Protein AF-A0A6J1Z622-F1 (afdb_monomer_lite)

Organism: Acinonyx jubatus (NCBI:txid32536)

Structure (mmCIF, N/CA/C/O backbone):
data_AF-A0A6J1Z622-F1
#
_entry.id   AF-A0A6J1Z622-F1
#
loop_
_atom_site.group_PDB
_atom_site.id
_atom_site.type_symbol
_atom_site.label_atom_id
_atom_site.label_alt_id
_atom_site.label_comp_id
_atom_site.label_asym_id
_atom_site.label_entity_id
_atom_site.label_seq_id
_atom_site.pdbx_PDB_ins_code
_atom_site.Cartn_x
_atom_site.Cartn_y
_atom_site.Cartn_z
_atom_site.occupancy
_atom_site.B_iso_or_equiv
_atom_site.auth_seq_id
_atom_site.auth_comp_id
_atom_site.auth_asym_id
_atom_site.auth_atom_id
_atom_site.pdbx_PDB_model_num
ATOM 1 N N . MET A 1 1 ? 35.830 -27.172 57.920 1.00 37.97 1 MET A N 1
ATOM 2 C CA . MET A 1 1 ? 35.957 -28.448 57.192 1.00 37.97 1 MET A CA 1
ATOM 3 C C . MET A 1 1 ? 34.915 -29.365 57.803 1.00 37.97 1 MET A C 1
ATOM 5 O O . MET A 1 1 ? 34.984 -29.583 59.003 1.00 37.97 1 MET A O 1
ATOM 9 N N . GLU A 1 2 ? 33.757 -29.531 57.158 1.00 41.25 2 GLU A N 1
ATOM 10 C CA . GLU A 1 2 ? 33.516 -30.571 56.126 1.00 41.25 2 GLU A CA 1
ATOM 11 C C . GLU A 1 2 ? 33.797 -31.979 56.674 1.00 41.25 2 GLU A C 1
ATOM 13 O O . GLU A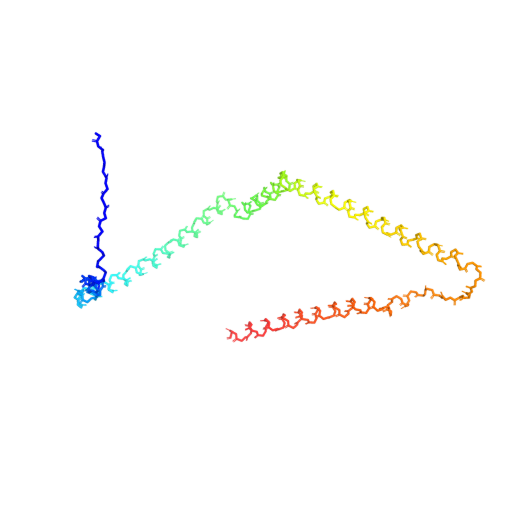 1 2 ? 34.819 -32.181 57.312 1.00 41.25 2 GLU A O 1
ATOM 18 N N . ALA A 1 3 ? 33.007 -33.021 56.439 1.00 45.28 3 ALA A N 1
ATOM 19 C CA . ALA A 1 3 ? 31.735 -33.222 55.750 1.00 45.28 3 ALA A CA 1
ATOM 20 C C . ALA A 1 3 ? 31.329 -34.698 56.014 1.00 45.28 3 ALA A C 1
ATOM 22 O O . ALA A 1 3 ? 32.217 -35.511 56.242 1.00 45.28 3 ALA A O 1
ATOM 23 N N . GLN A 1 4 ? 30.017 -34.993 55.954 1.00 48.03 4 GLN A N 1
ATOM 24 C CA . GLN A 1 4 ? 29.368 -36.124 55.233 1.00 48.03 4 GLN A CA 1
ATOM 25 C C . GLN A 1 4 ? 29.805 -37.583 55.564 1.00 48.03 4 GLN A C 1
ATOM 27 O O . GLN A 1 4 ? 30.980 -37.881 55.681 1.00 48.03 4 GLN A O 1
ATOM 32 N N . ALA A 1 5 ? 28.945 -38.595 55.752 1.00 45.53 5 ALA A N 1
ATOM 33 C CA . ALA A 1 5 ? 27.789 -39.099 54.986 1.00 45.53 5 ALA A CA 1
ATOM 34 C C . ALA A 1 5 ? 26.963 -40.048 55.907 1.00 45.53 5 ALA A C 1
ATOM 36 O O . ALA A 1 5 ? 27.559 -40.732 56.732 1.00 45.53 5 ALA A O 1
ATOM 37 N N . GLN A 1 6 ? 25.626 -39.998 55.999 1.00 47.41 6 GLN A N 1
ATOM 38 C CA . GLN A 1 6 ? 24.553 -40.478 55.094 1.00 47.41 6 GLN A CA 1
ATOM 39 C C . GLN A 1 6 ? 24.367 -42.009 54.958 1.00 47.41 6 GLN A C 1
ATOM 41 O O . GLN A 1 6 ? 25.311 -42.742 54.690 1.00 47.41 6 GLN A O 1
ATOM 46 N N . GLY A 1 7 ? 23.086 -42.417 55.032 1.00 40.75 7 GLY A N 1
ATOM 47 C CA . GLY A 1 7 ? 22.509 -43.744 54.745 1.00 40.75 7 GLY A CA 1
ATOM 48 C C . GLY A 1 7 ? 21.887 -44.365 56.005 1.00 40.75 7 GLY A C 1
ATOM 49 O O . GLY A 1 7 ? 22.561 -44.436 57.019 1.00 40.75 7 GLY A O 1
ATOM 50 N N . LEU A 1 8 ? 20.644 -44.843 56.077 1.00 39.94 8 LEU A N 1
ATOM 51 C CA . LEU A 1 8 ? 19.732 -45.381 55.070 1.00 39.94 8 LEU A CA 1
ATOM 52 C C . LEU A 1 8 ? 18.415 -45.713 55.808 1.00 39.94 8 LEU A C 1
ATOM 54 O O . LEU A 1 8 ? 18.491 -46.350 56.854 1.00 39.94 8 LEU A O 1
ATOM 58 N N . LEU A 1 9 ? 17.252 -45.296 55.298 1.00 41.12 9 LEU A N 1
ATOM 59 C CA . LEU A 1 9 ? 16.017 -46.097 55.212 1.00 41.12 9 LEU A CA 1
ATOM 60 C C . LEU A 1 9 ? 14.899 -45.250 54.585 1.00 41.12 9 LEU A C 1
ATOM 62 O O . LEU A 1 9 ? 14.523 -44.189 55.080 1.00 41.12 9 LEU A O 1
ATOM 66 N N . GLU A 1 10 ? 14.425 -45.754 53.454 1.00 45.97 10 GLU A N 1
ATOM 67 C CA . GLU A 1 10 ? 13.320 -45.270 52.639 1.00 45.97 10 GLU A CA 1
ATOM 68 C C . GLU A 1 10 ? 11.974 -45.438 53.354 1.00 45.97 10 GLU A C 1
ATOM 70 O O . GLU A 1 10 ? 11.712 -46.486 53.939 1.00 45.97 10 GLU A O 1
ATOM 75 N N . THR A 1 11 ? 11.084 -44.454 53.199 1.00 40.34 11 THR A N 1
ATOM 76 C CA . THR A 1 11 ? 9.640 -44.693 53.051 1.00 40.34 11 THR A CA 1
ATOM 77 C C . THR A 1 11 ? 9.084 -43.660 52.062 1.00 40.34 11 THR A C 1
ATOM 79 O O . THR A 1 11 ? 9.098 -42.460 52.320 1.00 40.34 11 THR A O 1
ATOM 82 N N . GLU A 1 12 ? 8.650 -44.129 50.897 1.00 39.31 12 GLU A N 1
ATOM 83 C CA . GLU A 1 12 ? 7.744 -43.435 49.967 1.00 39.31 12 GLU A CA 1
ATOM 84 C C . GLU A 1 12 ? 6.315 -43.984 50.208 1.00 39.31 12 GLU A C 1
ATOM 86 O O . GLU A 1 12 ? 6.182 -45.062 50.792 1.00 39.31 12 GLU A O 1
ATOM 91 N N . PRO A 1 13 ? 5.237 -43.415 49.643 1.00 46.72 13 PRO A N 1
ATOM 92 C CA . PRO A 1 13 ? 4.856 -42.008 49.537 1.00 46.72 13 PRO A CA 1
ATOM 93 C C . PRO A 1 13 ? 3.414 -41.798 50.060 1.00 46.72 13 PRO A C 1
ATOM 95 O O . PRO A 1 13 ? 2.536 -42.623 49.832 1.00 46.72 13 PRO A O 1
ATOM 98 N N . LEU A 1 14 ? 3.102 -40.654 50.671 1.00 38.88 14 LEU A N 1
ATOM 99 C CA . LEU A 1 14 ? 1.724 -40.139 50.686 1.00 38.88 14 LEU A CA 1
ATOM 100 C C . LEU A 1 14 ? 1.754 -38.642 50.406 1.00 38.88 14 LEU A C 1
ATOM 102 O O . LEU A 1 14 ? 1.748 -37.805 51.299 1.00 38.88 14 LEU A O 1
ATOM 106 N N . GLN A 1 15 ? 1.875 -38.358 49.111 1.00 44.00 15 GLN A N 1
ATOM 107 C CA . GLN A 1 15 ? 1.092 -37.369 48.380 1.00 44.00 15 GLN A CA 1
ATOM 108 C C . GLN A 1 15 ? 0.374 -36.342 49.268 1.00 44.00 15 GLN A C 1
ATOM 110 O O . GLN A 1 15 ? -0.799 -36.497 49.610 1.00 44.00 15 GLN A O 1
ATOM 115 N N . GLY A 1 16 ? 1.099 -35.269 49.588 1.00 40.44 16 GLY A N 1
ATOM 116 C CA . GLY A 1 16 ? 0.502 -34.004 49.983 1.00 40.44 16 GLY A CA 1
ATOM 117 C C . GLY A 1 16 ? -0.448 -33.557 48.877 1.00 40.44 16 GLY A C 1
ATOM 118 O O . GLY A 1 16 ? -0.035 -33.254 47.759 1.00 40.44 16 GLY A O 1
ATOM 119 N N . ARG A 1 17 ? -1.744 -33.597 49.172 1.00 39.81 17 ARG A N 1
ATOM 120 C CA . ARG A 1 17 ? -2.781 -32.895 48.419 1.00 39.81 17 ARG A CA 1
ATOM 121 C C . ARG A 1 17 ? -3.191 -31.704 49.277 1.00 39.81 17 ARG A C 1
ATOM 123 O O . ARG A 1 17 ? -4.314 -31.644 49.766 1.00 39.81 17 ARG A O 1
ATOM 130 N N . ASP A 1 18 ? -2.236 -30.806 49.481 1.00 39.03 18 ASP A N 1
ATOM 131 C CA . ASP A 1 18 ? -2.517 -29.444 49.904 1.00 39.03 18 ASP A CA 1
ATOM 132 C C . ASP A 1 18 ? -3.398 -28.811 48.813 1.00 39.03 18 ASP A C 1
ATOM 134 O O . ASP A 1 18 ? -3.027 -28.747 47.642 1.00 39.03 18 ASP A O 1
ATOM 138 N N . GLU A 1 19 ? -4.661 -28.589 49.166 1.00 53.59 19 GLU A N 1
ATOM 139 C CA . GLU A 1 19 ? -5.447 -27.352 49.021 1.00 53.59 19 GLU A CA 1
ATOM 140 C C . GLU A 1 19 ? -5.304 -26.422 47.789 1.00 53.59 19 GLU A C 1
ATOM 142 O O . GLU A 1 19 ? -5.855 -25.330 47.811 1.00 53.59 19 GLU A O 1
ATOM 147 N N . ASP A 1 20 ? -4.716 -26.822 46.662 1.00 45.06 20 ASP A N 1
ATOM 148 C CA . ASP A 1 20 ? -4.453 -25.905 45.530 1.00 45.06 20 ASP A CA 1
ATOM 149 C C . ASP A 1 20 ? -5.371 -26.098 44.306 1.00 45.06 20 ASP A C 1
ATOM 151 O O . ASP A 1 20 ? -4.953 -25.962 43.156 1.00 45.06 20 ASP A O 1
ATOM 155 N N . THR A 1 21 ? -6.657 -26.416 44.501 1.00 48.47 21 THR A N 1
ATOM 156 C CA . THR A 1 21 ? -7.594 -26.560 43.353 1.00 48.47 21 THR A CA 1
ATOM 157 C C . THR A 1 21 ? -8.869 -25.722 43.403 1.00 48.47 21 THR A C 1
ATOM 159 O O . THR A 1 21 ? -9.681 -25.837 42.489 1.00 48.47 21 THR A O 1
ATOM 162 N N . VAL A 1 22 ? -9.050 -24.837 44.391 1.00 47.03 22 VAL A N 1
ATOM 163 C CA . VAL A 1 22 ? -10.310 -24.067 44.523 1.00 47.03 22 VAL A CA 1
ATOM 164 C C . VAL A 1 22 ? -10.140 -22.555 44.296 1.00 47.03 22 VAL A C 1
ATOM 166 O O . VAL A 1 22 ? -11.092 -21.883 43.917 1.00 47.03 22 VAL A O 1
ATOM 169 N N . ALA A 1 23 ? -8.925 -22.005 44.390 1.00 48.84 23 ALA A N 1
ATOM 170 C CA . ALA A 1 23 ? -8.729 -20.550 44.332 1.00 48.84 23 ALA A CA 1
ATOM 171 C C . ALA A 1 23 ? -8.807 -19.920 42.923 1.00 48.84 23 ALA A C 1
ATOM 173 O O . ALA A 1 23 ? -8.953 -18.705 42.814 1.00 48.84 23 ALA A O 1
ATOM 174 N N . SER A 1 24 ? -8.726 -20.695 41.830 1.00 46.31 24 SER A N 1
ATOM 175 C CA . SER A 1 24 ? -8.806 -20.120 40.471 1.00 46.31 24 SER A CA 1
ATOM 176 C C . SER A 1 24 ? -10.221 -20.101 39.885 1.00 46.31 24 SER A C 1
ATOM 178 O O . SER A 1 24 ? -10.436 -19.459 38.859 1.00 46.31 24 SER A O 1
ATOM 180 N N . ALA A 1 25 ? -11.177 -20.806 40.497 1.00 47.06 25 ALA A N 1
ATOM 181 C CA . ALA A 1 25 ? -12.573 -20.814 40.056 1.00 47.06 25 ALA A CA 1
ATOM 182 C C . ALA A 1 25 ? -13.406 -19.702 40.725 1.00 47.06 25 ALA A C 1
ATOM 184 O O . ALA A 1 25 ? -14.414 -19.274 40.165 1.00 47.06 25 ALA A O 1
ATOM 185 N N . ASP A 1 26 ? -12.961 -19.186 41.876 1.00 46.56 26 ASP A N 1
ATOM 186 C CA . ASP A 1 26 ? -13.752 -18.268 42.709 1.00 46.56 26 ASP A CA 1
ATOM 187 C C . ASP A 1 26 ? -13.710 -16.795 42.266 1.00 46.56 26 ASP A C 1
ATOM 189 O O . ASP A 1 26 ? -14.644 -16.039 42.523 1.00 46.56 26 ASP A O 1
ATOM 193 N N . PHE A 1 27 ? -12.699 -16.373 41.498 1.00 47.69 27 PHE A N 1
ATOM 194 C CA . PHE A 1 27 ? -12.656 -14.998 40.973 1.00 47.69 27 PHE A CA 1
ATOM 195 C C . PHE A 1 27 ? -13.735 -14.715 39.918 1.00 47.69 27 PHE A C 1
ATOM 197 O O . PHE A 1 27 ? -14.130 -13.568 39.728 1.00 47.69 27 PHE A O 1
ATOM 204 N N . SER A 1 28 ? -14.248 -15.746 39.240 1.00 51.72 28 SER A N 1
ATOM 205 C CA . SER A 1 28 ? -15.339 -15.592 38.265 1.00 51.72 28 SER A CA 1
ATOM 206 C C . SER A 1 28 ? -16.720 -15.510 38.937 1.00 51.72 28 SER A C 1
ATOM 208 O O . SER A 1 28 ? -17.664 -14.943 38.373 1.00 51.72 28 SER A O 1
ATOM 210 N N . SER A 1 29 ? -16.830 -16.040 40.161 1.00 47.25 29 SER A N 1
ATOM 211 C CA . SER A 1 29 ? -18.087 -16.161 40.904 1.00 47.25 29 SER A CA 1
ATOM 212 C C . SER A 1 29 ? -18.352 -15.012 41.889 1.00 47.25 29 SER A C 1
ATOM 214 O O . SER A 1 29 ? -19.464 -14.940 42.406 1.00 47.25 29 SER A O 1
ATOM 216 N N . MET A 1 30 ? -17.385 -14.115 42.137 1.00 49.97 30 MET A N 1
ATOM 217 C CA . MET A 1 30 ? -17.510 -13.027 43.128 1.00 49.97 30 MET A CA 1
ATOM 218 C C . MET A 1 30 ? -17.802 -11.624 42.573 1.00 49.97 30 MET A C 1
ATOM 220 O O . MET A 1 30 ? -18.008 -10.722 43.376 1.00 49.97 30 MET A O 1
ATOM 224 N N . LEU A 1 31 ? -17.855 -11.411 41.251 1.00 54.12 31 LEU A N 1
ATOM 225 C CA . LEU A 1 31 ? -18.364 -10.134 40.728 1.00 54.12 31 LEU A CA 1
ATOM 226 C C . LEU A 1 31 ? -19.876 -10.078 40.952 1.00 54.12 31 LEU A C 1
ATOM 228 O O . LEU A 1 31 ? -20.598 -10.956 40.452 1.00 54.12 31 LEU A O 1
ATOM 232 N N . SER A 1 32 ? -20.331 -9.064 41.690 1.00 70.56 32 SER A N 1
ATOM 233 C CA . SER A 1 32 ? -21.756 -8.802 41.898 1.00 70.56 32 SER A CA 1
ATOM 234 C C . SER A 1 32 ? -22.447 -8.672 40.539 1.00 70.56 32 SER A C 1
ATOM 236 O O . SER A 1 32 ? -21.854 -8.209 39.563 1.00 70.56 32 SER A O 1
ATOM 238 N N . GLU A 1 33 ? -23.701 -9.108 40.447 1.00 72.44 33 GLU A N 1
ATOM 239 C CA . GLU A 1 33 ? -24.484 -9.007 39.208 1.00 72.44 33 GLU A CA 1
ATOM 240 C C . GLU A 1 33 ? -24.544 -7.556 38.697 1.00 72.44 33 GLU A C 1
ATOM 242 O O . GLU A 1 33 ? -24.469 -7.322 37.493 1.00 72.44 33 GLU A O 1
ATOM 247 N N . GLU A 1 34 ? -24.525 -6.601 39.628 1.00 76.19 34 GLU A N 1
ATOM 248 C CA . GLU A 1 34 ? -24.461 -5.159 39.386 1.00 76.19 34 GLU A CA 1
ATOM 249 C C . GLU A 1 34 ? -23.120 -4.719 38.768 1.00 76.19 34 GLU A C 1
ATOM 251 O O . GLU A 1 34 ? -23.106 -4.072 37.725 1.00 76.19 34 GLU A O 1
ATOM 256 N N . GLU A 1 35 ? -21.980 -5.171 39.304 1.00 82.44 35 GLU A N 1
ATOM 257 C CA . GLU A 1 35 ? -20.649 -4.875 38.738 1.00 82.44 35 GLU A CA 1
ATOM 258 C C . GLU A 1 35 ? -20.490 -5.469 37.330 1.00 82.44 35 GLU A C 1
ATOM 260 O O . GLU A 1 35 ? -19.863 -4.879 36.449 1.00 82.44 35 GLU A O 1
ATOM 265 N N . LYS A 1 36 ? -21.083 -6.645 37.078 1.00 78.88 36 LYS A N 1
ATOM 266 C CA . LYS A 1 36 ? -21.101 -7.249 35.736 1.00 78.88 36 LYS A CA 1
ATOM 267 C C . LYS A 1 36 ? -21.935 -6.434 34.752 1.00 78.88 36 LYS A C 1
ATOM 269 O O . LYS A 1 36 ? -21.631 -6.455 33.558 1.00 78.88 36 LYS A O 1
ATOM 274 N N . GLU A 1 37 ? -23.001 -5.788 35.209 1.00 84.06 37 GLU A N 1
ATOM 275 C CA . GLU A 1 37 ? -23.844 -4.938 34.371 1.00 84.06 37 GLU A CA 1
ATOM 276 C C . GLU A 1 37 ? -23.167 -3.592 34.079 1.00 84.06 37 GLU A C 1
ATOM 278 O O . GLU A 1 37 ? -23.129 -3.176 32.919 1.00 84.06 37 GLU A O 1
ATOM 283 N N . GLU A 1 38 ? -22.513 -2.987 35.073 1.00 88.25 38 GLU A N 1
ATOM 284 C CA . GLU A 1 38 ? -21.693 -1.780 34.894 1.00 88.25 38 G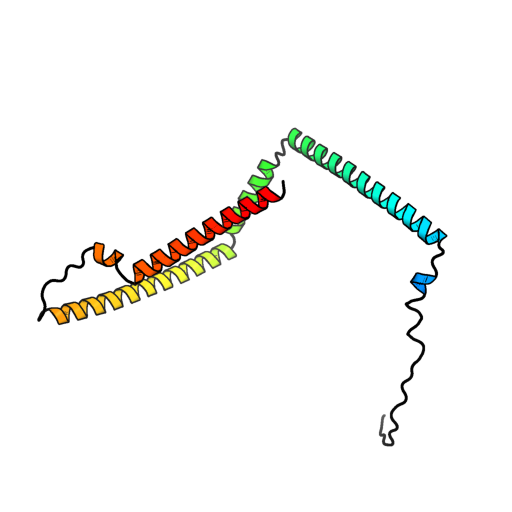LU A CA 1
ATOM 285 C C . GLU A 1 38 ? -20.541 -2.005 33.906 1.00 88.25 38 GLU A C 1
ATOM 287 O O . GLU A 1 38 ? -20.375 -1.230 32.962 1.00 88.25 38 GLU A O 1
ATOM 292 N N . LEU A 1 39 ? -19.806 -3.114 34.037 1.00 89.19 39 LEU A N 1
ATOM 293 C CA . LEU A 1 39 ? -18.723 -3.459 33.109 1.00 89.19 39 LEU A CA 1
ATOM 294 C C . LEU A 1 39 ? -19.220 -3.662 31.672 1.00 89.19 39 LEU A C 1
ATOM 296 O O . LEU A 1 39 ? -18.505 -3.346 30.722 1.00 89.19 39 LEU A O 1
ATOM 300 N N . LYS A 1 40 ? -20.441 -4.178 31.480 1.00 89.75 40 LYS A N 1
ATOM 301 C CA . LYS A 1 40 ? -21.044 -4.284 30.141 1.00 89.75 40 LYS A CA 1
ATOM 302 C C . LYS A 1 40 ? -21.402 -2.913 29.578 1.00 89.75 40 LYS A C 1
ATOM 304 O O . LYS A 1 40 ? -21.215 -2.697 28.384 1.00 89.75 40 LYS A O 1
ATOM 309 N N . ALA A 1 41 ? -21.907 -2.003 30.408 1.00 91.19 41 ALA A N 1
ATOM 310 C CA . ALA A 1 41 ? -22.219 -0.644 29.980 1.00 91.19 41 ALA A CA 1
ATOM 311 C C . ALA A 1 41 ? -20.946 0.128 29.594 1.00 91.19 41 ALA A C 1
ATOM 313 O O . ALA A 1 41 ? -20.906 0.745 28.528 1.00 91.19 41 ALA A O 1
ATOM 314 N N . GLU A 1 42 ? -19.888 0.032 30.404 1.00 93.94 42 GLU A N 1
ATOM 315 C CA . GLU A 1 42 ? -18.588 0.643 30.105 1.00 93.94 42 GLU A CA 1
ATOM 316 C C . GLU A 1 42 ? -17.957 0.036 28.844 1.00 93.94 42 GLU A C 1
ATOM 318 O O . GLU A 1 42 ? -17.421 0.767 28.012 1.00 93.94 42 GLU A O 1
ATOM 323 N N . LEU A 1 43 ? -18.086 -1.281 28.646 1.00 88.56 43 LEU A N 1
ATOM 324 C CA . LEU A 1 43 ? -17.631 -1.948 27.426 1.00 88.56 43 LEU A CA 1
ATOM 325 C C . LEU A 1 43 ? -18.305 -1.357 26.181 1.00 88.56 43 LEU A C 1
ATOM 327 O O . LEU A 1 43 ? -17.609 -0.985 25.239 1.00 88.56 43 LEU A O 1
ATOM 331 N N . VAL A 1 44 ? -19.635 -1.225 26.191 1.00 93.94 44 VAL A N 1
ATOM 332 C CA . VAL A 1 44 ? -20.389 -0.633 25.072 1.00 93.94 44 VAL A CA 1
ATOM 333 C C . VAL A 1 44 ? -19.957 0.815 24.833 1.00 93.94 44 VAL A C 1
ATOM 335 O O . VAL A 1 44 ? -19.714 1.215 23.695 1.00 93.94 44 VAL A O 1
ATOM 338 N N . GLN A 1 45 ? -19.789 1.597 25.900 1.00 97.19 45 GLN A N 1
ATOM 339 C CA . GLN A 1 45 ? -19.335 2.981 25.793 1.00 97.19 45 GLN A CA 1
ATOM 340 C C . GLN A 1 45 ? -17.926 3.086 25.184 1.00 97.19 45 GLN A C 1
ATOM 342 O O . GLN A 1 45 ? -17.688 3.934 24.321 1.00 97.19 45 GLN A O 1
ATOM 347 N N . LEU A 1 46 ? -16.996 2.219 25.594 1.00 97.38 46 LEU A N 1
ATOM 348 C CA . LEU A 1 46 ? -15.647 2.161 25.029 1.00 97.38 46 LEU A CA 1
ATOM 349 C C . LEU A 1 46 ? -15.662 1.723 23.560 1.00 97.38 46 LEU A C 1
ATOM 351 O O . LEU A 1 46 ? -14.902 2.262 22.753 1.00 97.38 46 LEU A O 1
ATOM 355 N N . GLU A 1 47 ? -16.522 0.778 23.182 1.00 94.25 47 GLU A N 1
ATOM 356 C CA . GLU A 1 47 ? -16.695 0.362 21.785 1.00 94.25 47 GLU A CA 1
ATOM 357 C C . GLU A 1 47 ? -17.186 1.519 20.897 1.00 94.25 47 GLU A C 1
ATOM 359 O O . GLU A 1 47 ? -16.662 1.724 19.790 1.00 94.25 47 GLU A O 1
ATOM 364 N N . ASP A 1 48 ? -18.124 2.324 21.396 1.00 97.12 48 ASP A N 1
ATOM 365 C CA . ASP A 1 48 ? -18.627 3.519 20.714 1.00 97.12 48 ASP A CA 1
ATOM 366 C C . ASP A 1 48 ? -17.562 4.620 20.608 1.00 97.12 48 ASP A C 1
ATOM 368 O O . ASP A 1 48 ? -17.398 5.241 19.547 1.00 97.12 48 ASP A O 1
ATOM 372 N N . GLU A 1 49 ? -16.782 4.845 21.668 1.00 97.94 49 GLU A N 1
ATOM 373 C CA . GLU A 1 49 ? -15.669 5.795 21.644 1.00 97.94 49 GLU A CA 1
ATOM 374 C C . GLU A 1 49 ? -14.597 5.356 20.639 1.00 97.94 49 GLU A C 1
ATOM 376 O O . GLU A 1 49 ? -14.187 6.153 19.791 1.00 97.94 49 GLU A O 1
ATOM 381 N N . ILE A 1 50 ? -14.196 4.080 20.644 1.00 95.81 50 ILE A N 1
ATOM 382 C CA . ILE A 1 50 ? -13.245 3.521 19.669 1.00 95.81 50 ILE A CA 1
ATOM 383 C C . ILE A 1 50 ? -13.766 3.713 18.244 1.00 95.81 50 ILE A C 1
ATOM 385 O O . ILE A 1 50 ? -13.011 4.099 17.342 1.00 95.81 50 ILE A O 1
ATOM 389 N N . THR A 1 51 ? -15.052 3.459 18.023 1.00 95.81 51 THR A N 1
ATOM 390 C CA . THR A 1 51 ? -15.684 3.636 16.713 1.00 95.81 51 THR A CA 1
ATOM 391 C C . THR A 1 51 ? -15.642 5.098 16.280 1.00 95.81 51 THR A C 1
ATOM 393 O O . THR A 1 51 ? -15.224 5.406 15.158 1.00 95.81 51 THR A O 1
ATOM 396 N N . THR A 1 52 ? -15.976 6.014 17.183 1.00 98.19 52 THR A N 1
ATOM 397 C CA . THR A 1 52 ? -15.924 7.458 16.937 1.00 98.19 52 THR A CA 1
ATOM 398 C C . THR A 1 52 ? -14.494 7.924 16.650 1.00 98.19 52 THR A C 1
ATOM 400 O O . THR A 1 52 ? -14.250 8.633 15.669 1.00 98.19 52 THR A O 1
ATOM 403 N N . LEU A 1 53 ? -13.511 7.476 17.432 1.00 98.31 53 LEU A N 1
ATOM 404 C CA . LEU A 1 53 ? -12.098 7.800 17.230 1.00 98.31 53 LEU A CA 1
ATOM 405 C C . LEU A 1 53 ? -11.593 7.307 15.870 1.00 98.31 53 LEU A C 1
ATOM 407 O O . LEU A 1 53 ? -10.882 8.043 15.183 1.00 98.31 53 LEU A O 1
ATOM 411 N N . ARG A 1 54 ? -12.004 6.113 15.427 1.00 97.44 54 ARG A N 1
ATOM 412 C CA . ARG A 1 54 ? -11.695 5.605 14.077 1.00 97.44 54 ARG A CA 1
ATOM 413 C C . ARG A 1 54 ? -12.282 6.493 12.981 1.00 97.44 54 ARG A C 1
ATOM 415 O O . ARG A 1 54 ? -11.599 6.777 11.996 1.00 97.44 54 ARG A O 1
ATOM 422 N N . GLN A 1 55 ? -13.515 6.971 13.148 1.00 97.31 55 GLN A N 1
ATOM 423 C CA . GLN A 1 55 ? -14.140 7.891 12.192 1.00 97.31 55 GLN A CA 1
ATOM 424 C C . GLN A 1 55 ? -13.396 9.232 12.126 1.00 97.31 55 GLN A C 1
ATOM 426 O O . GLN A 1 55 ? -13.098 9.722 11.031 1.00 97.31 55 GLN A O 1
ATOM 431 N N . VAL A 1 56 ? -13.041 9.800 13.283 1.00 98.62 56 VAL A N 1
ATOM 432 C CA . VAL A 1 56 ? -12.260 11.044 13.376 1.00 98.62 56 VAL A CA 1
ATOM 433 C C . VAL A 1 56 ? -10.875 10.869 12.754 1.00 98.62 56 VAL A C 1
ATOM 435 O O . VAL A 1 56 ? -10.421 11.745 12.013 1.00 98.62 56 VAL A O 1
ATOM 438 N N . LEU A 1 57 ? -10.212 9.739 13.007 1.00 98.00 57 LEU A N 1
ATOM 439 C CA . LEU A 1 57 ? -8.915 9.422 12.416 1.00 98.00 57 LEU A CA 1
ATOM 440 C C . LEU A 1 57 ? -9.014 9.348 10.890 1.00 98.00 57 LEU A C 1
ATOM 442 O O . LEU A 1 57 ? -8.277 10.055 10.206 1.00 98.00 57 LEU A O 1
ATOM 446 N N . SER A 1 58 ? -9.990 8.605 10.361 1.00 93.81 58 SER A N 1
ATOM 447 C CA . SER A 1 58 ? -10.244 8.529 8.916 1.00 93.81 58 SER A CA 1
ATOM 448 C C . SER A 1 58 ? -10.497 9.912 8.300 1.00 93.81 58 SER A C 1
ATOM 450 O O . SER A 1 58 ? -10.035 10.211 7.195 1.00 93.81 58 SER A O 1
ATOM 452 N N . ALA A 1 59 ? -11.209 10.793 9.010 1.00 96.62 59 ALA A N 1
ATOM 453 C CA . ALA A 1 59 ? -11.422 12.167 8.563 1.00 96.62 59 ALA A CA 1
ATOM 454 C C . ALA A 1 59 ? -10.118 12.979 8.523 1.00 96.62 59 ALA A C 1
ATOM 456 O O . ALA A 1 59 ? -9.871 13.697 7.549 1.00 96.62 59 ALA A O 1
ATOM 457 N N . LYS A 1 60 ? -9.255 12.833 9.533 1.00 97.12 60 LYS A N 1
ATOM 458 C CA . LYS A 1 60 ? -7.932 13.477 9.561 1.00 97.12 60 LYS A CA 1
ATOM 459 C C . LYS A 1 60 ? -7.002 12.942 8.472 1.00 97.12 60 LYS A C 1
ATOM 461 O O . LYS A 1 60 ? -6.293 13.737 7.861 1.00 97.12 60 LYS A O 1
ATOM 466 N N . GLU A 1 61 ? -7.022 11.642 8.193 1.00 90.56 61 GLU A N 1
ATOM 467 C CA . GLU A 1 61 ? -6.239 11.026 7.113 1.00 90.56 61 GLU A CA 1
ATOM 468 C C . GLU A 1 61 ? -6.641 11.575 5.741 1.00 90.56 61 GLU A C 1
ATOM 470 O O . GLU A 1 61 ? -5.773 11.969 4.960 1.00 90.56 61 GLU A O 1
ATOM 475 N N . ARG A 1 62 ? -7.948 11.696 5.471 1.00 92.50 62 ARG A N 1
ATOM 476 C CA . ARG A 1 62 ? -8.457 12.345 4.250 1.00 92.50 62 ARG A CA 1
ATOM 477 C C . ARG A 1 62 ? -7.975 13.791 4.130 1.00 92.50 62 ARG A C 1
ATOM 479 O O . ARG A 1 62 ? -7.419 14.162 3.099 1.00 92.50 62 ARG A O 1
ATOM 486 N N . HIS A 1 63 ? -8.088 14.574 5.201 1.00 95.19 63 HIS A N 1
ATOM 487 C CA . HIS A 1 63 ? -7.623 15.963 5.212 1.00 95.19 63 HIS A CA 1
ATOM 488 C C . HIS A 1 63 ? -6.101 16.083 5.013 1.00 95.19 63 HIS A C 1
ATOM 490 O O . HIS A 1 63 ? -5.622 16.981 4.321 1.00 95.19 63 HIS A O 1
ATOM 496 N N . LEU A 1 64 ? -5.321 15.154 5.572 1.00 92.00 64 LEU A N 1
ATOM 497 C CA . LEU A 1 64 ? -3.878 15.081 5.347 1.00 92.00 64 LEU A CA 1
ATOM 498 C C . LEU A 1 64 ? -3.566 14.829 3.869 1.00 92.00 64 LEU A C 1
ATOM 500 O O . LEU A 1 64 ? -2.694 15.501 3.316 1.00 92.00 64 LEU A O 1
ATOM 504 N N . VAL A 1 65 ? -4.275 13.900 3.219 1.00 87.69 65 VAL A N 1
ATOM 505 C CA . VAL A 1 65 ? -4.113 13.638 1.780 1.00 87.69 65 VAL A CA 1
ATOM 506 C C . VAL A 1 65 ? -4.457 14.881 0.958 1.00 87.69 65 VAL A C 1
ATOM 508 O O . VAL A 1 65 ? -3.688 15.242 0.068 1.00 87.69 65 VAL A O 1
ATOM 511 N N . GLU A 1 66 ? -5.545 15.579 1.281 1.00 88.62 66 GLU A N 1
ATOM 512 C CA . GLU A 1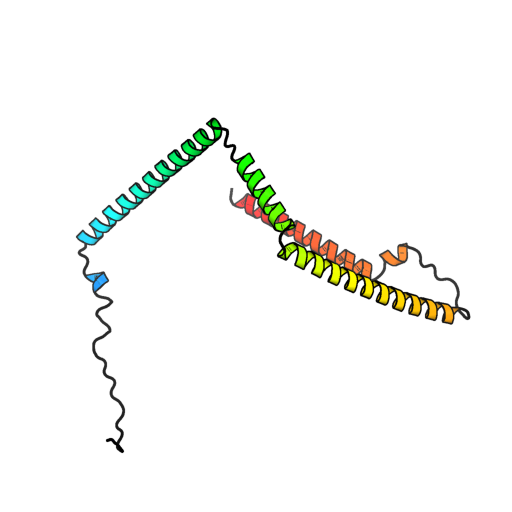 66 ? -5.927 16.830 0.612 1.00 88.62 66 GLU A CA 1
ATOM 513 C C . GLU A 1 66 ? -4.860 17.925 0.766 1.00 88.62 66 GLU A C 1
ATOM 515 O O . GLU A 1 66 ? -4.518 18.598 -0.208 1.00 88.62 66 GLU A O 1
ATOM 520 N N . ILE A 1 67 ? -4.290 18.092 1.966 1.00 91.50 67 ILE A N 1
ATOM 521 C CA . ILE A 1 67 ? -3.181 19.030 2.199 1.00 91.50 67 ILE A CA 1
ATOM 522 C C . ILE A 1 67 ? -1.954 18.621 1.382 1.00 91.50 67 ILE A C 1
ATOM 524 O O . ILE A 1 67 ? -1.376 19.466 0.699 1.00 91.50 67 ILE A O 1
ATOM 528 N N . LYS A 1 68 ? -1.563 17.340 1.406 1.00 87.25 68 LYS A N 1
ATOM 529 C CA . LYS A 1 68 ? -0.430 16.832 0.614 1.00 87.25 68 LYS A CA 1
ATOM 530 C C . LYS A 1 68 ? -0.622 17.115 -0.875 1.00 87.25 68 LYS A C 1
ATOM 532 O O . LYS A 1 68 ? 0.297 17.618 -1.516 1.00 87.25 68 LYS A O 1
ATOM 537 N N . GLN A 1 69 ? -1.821 16.878 -1.407 1.00 84.50 69 GLN A N 1
ATOM 538 C CA . GLN A 1 69 ? -2.162 17.196 -2.795 1.00 84.50 69 GLN A CA 1
ATOM 539 C C . GLN A 1 69 ? -2.059 18.699 -3.087 1.00 84.50 69 GLN A C 1
ATOM 541 O O . GLN A 1 69 ? -1.425 19.078 -4.071 1.00 84.50 69 GLN A O 1
ATOM 546 N N . LYS A 1 70 ? -2.612 19.563 -2.221 1.00 86.25 70 LYS A N 1
ATOM 547 C CA . LYS A 1 70 ? -2.514 21.032 -2.356 1.00 86.25 70 LYS A CA 1
ATOM 548 C C . LYS A 1 70 ? -1.070 21.536 -2.299 1.00 86.25 70 LYS A C 1
ATOM 550 O O . LYS A 1 70 ? -0.732 22.489 -2.992 1.00 86.25 70 LYS A O 1
ATOM 555 N N . LEU A 1 71 ? -0.218 20.886 -1.508 1.00 85.44 71 LEU A N 1
ATOM 556 C CA . LEU A 1 71 ? 1.218 21.168 -1.421 1.00 85.44 71 LEU A CA 1
ATOM 557 C C . LEU A 1 71 ? 2.033 20.528 -2.560 1.00 85.44 71 LEU A C 1
ATOM 559 O O . LEU A 1 71 ? 3.255 20.653 -2.582 1.00 85.44 71 LEU A O 1
ATOM 563 N N . GLY A 1 72 ? 1.390 19.830 -3.501 1.00 74.88 72 GLY A N 1
ATOM 564 C CA . GLY A 1 72 ? 2.066 19.174 -4.622 1.00 74.88 72 GLY A CA 1
ATOM 565 C C . GLY A 1 72 ? 2.823 17.893 -4.247 1.00 74.88 72 GLY A C 1
ATOM 566 O O . GLY A 1 72 ? 3.525 17.329 -5.089 1.00 74.88 72 GLY A O 1
ATOM 567 N N . MET A 1 73 ? 2.660 17.390 -3.018 1.00 73.50 73 MET A N 1
ATOM 568 C CA . MET A 1 73 ? 3.128 16.070 -2.587 1.00 73.50 73 MET A CA 1
ATOM 569 C C . MET A 1 73 ? 2.186 15.007 -3.157 1.00 73.50 73 MET A C 1
ATOM 571 O O . MET A 1 73 ? 1.290 14.483 -2.495 1.00 73.50 73 MET A O 1
ATOM 575 N N . ASN A 1 74 ? 2.353 14.732 -4.447 1.00 69.06 74 ASN A N 1
ATOM 576 C CA . ASN A 1 74 ? 1.569 13.721 -5.135 1.00 69.06 74 ASN A CA 1
ATOM 577 C C . ASN A 1 74 ? 2.013 12.332 -4.660 1.00 69.06 74 ASN A C 1
ATOM 579 O O . ASN A 1 74 ? 3.138 11.913 -4.928 1.00 69.06 74 ASN A O 1
ATOM 583 N N . LEU A 1 75 ? 1.110 11.600 -4.005 1.00 64.44 75 LEU A N 1
ATOM 584 C CA . LEU A 1 75 ? 1.293 10.228 -3.507 1.00 64.44 75 LEU A CA 1
ATOM 585 C C . LEU A 1 75 ? 1.907 9.288 -4.566 1.00 64.44 75 LEU A C 1
ATOM 587 O O . LEU A 1 75 ? 2.729 8.434 -4.250 1.00 64.44 75 LEU A O 1
ATOM 591 N N . MET A 1 76 ? 1.570 9.507 -5.842 1.00 69.25 76 MET A N 1
ATOM 592 C CA . MET A 1 76 ? 2.119 8.763 -6.978 1.00 69.25 76 MET A CA 1
ATOM 593 C C . MET A 1 76 ? 3.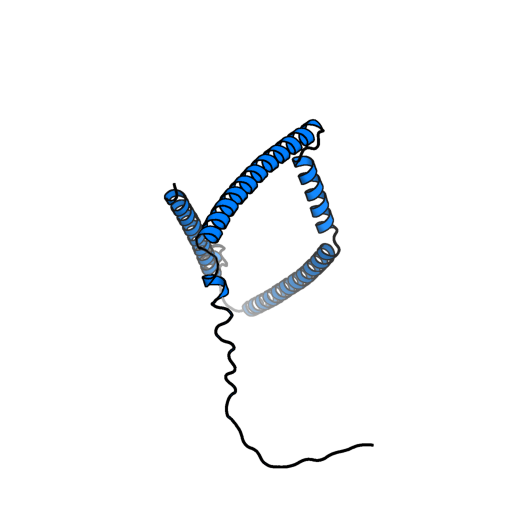596 9.087 -7.263 1.00 69.25 76 MET A C 1
ATOM 595 O O . MET A 1 76 ? 4.349 8.208 -7.677 1.00 69.25 76 MET A O 1
ATOM 599 N N . ASN A 1 77 ? 4.043 10.322 -7.013 1.00 67.12 77 ASN A N 1
ATOM 600 C CA . ASN A 1 77 ? 5.448 10.696 -7.155 1.00 67.12 77 ASN A CA 1
ATOM 601 C C . ASN A 1 77 ? 6.295 10.103 -6.026 1.00 67.12 77 ASN A C 1
ATOM 603 O O . ASN A 1 77 ? 7.360 9.577 -6.320 1.00 67.12 77 ASN A O 1
ATOM 607 N N . GLU A 1 78 ? 5.836 10.108 -4.772 1.00 71.75 78 GLU A N 1
ATOM 608 C CA . GLU A 1 78 ? 6.561 9.438 -3.678 1.00 71.75 78 GLU A CA 1
ATOM 609 C C . GLU A 1 78 ? 6.638 7.923 -3.894 1.00 71.75 78 GLU A C 1
ATOM 611 O O . GLU A 1 78 ? 7.721 7.351 -3.783 1.00 71.75 78 GLU A O 1
ATOM 616 N N . LEU A 1 79 ? 5.534 7.277 -4.289 1.00 78.44 79 LEU A N 1
ATOM 617 C CA . LEU A 1 79 ? 5.531 5.852 -4.638 1.00 78.44 79 LEU A CA 1
ATOM 618 C C . LEU A 1 79 ? 6.486 5.549 -5.794 1.00 78.44 79 LEU A C 1
ATOM 620 O O . LEU A 1 79 ? 7.315 4.652 -5.677 1.00 78.44 79 LEU A O 1
ATOM 624 N N . LYS A 1 80 ? 6.432 6.321 -6.884 1.00 77.19 80 LYS A N 1
ATOM 625 C CA . LYS A 1 80 ? 7.324 6.131 -8.036 1.00 77.19 80 LYS A CA 1
ATOM 626 C C . LYS A 1 80 ? 8.790 6.363 -7.671 1.00 77.19 80 LYS A C 1
ATOM 628 O O . LYS A 1 80 ? 9.650 5.613 -8.123 1.00 77.19 80 LYS A O 1
ATOM 633 N N . GLN A 1 81 ? 9.084 7.372 -6.855 1.00 80.50 81 GLN A N 1
ATOM 634 C CA . GLN A 1 81 ? 10.446 7.680 -6.420 1.00 80.50 81 GLN A CA 1
ATOM 635 C C . GLN A 1 81 ? 10.986 6.616 -5.461 1.00 80.50 81 GLN A C 1
ATOM 637 O O . GLN A 1 81 ? 12.108 6.153 -5.651 1.00 80.50 81 GLN A O 1
ATOM 642 N N . ASN A 1 82 ? 10.193 6.171 -4.484 1.00 82.38 82 ASN A N 1
ATOM 643 C CA . ASN A 1 82 ? 10.580 5.098 -3.568 1.00 82.38 82 ASN A CA 1
ATOM 644 C C . ASN A 1 82 ? 10.758 3.775 -4.313 1.00 82.38 82 ASN A C 1
ATOM 646 O O . ASN A 1 82 ? 11.775 3.120 -4.135 1.00 82.38 82 ASN A O 1
ATOM 650 N N . PHE A 1 83 ? 9.846 3.423 -5.221 1.00 79.50 83 PHE A N 1
ATOM 651 C CA . PHE A 1 83 ? 9.964 2.199 -6.011 1.00 79.50 83 PHE A CA 1
ATOM 652 C C . PHE A 1 83 ? 11.160 2.246 -6.968 1.00 79.50 83 PHE A C 1
ATOM 654 O O . PHE A 1 83 ? 11.896 1.272 -7.073 1.00 79.50 83 PHE A O 1
ATOM 661 N N . SER A 1 84 ? 11.412 3.386 -7.622 1.00 79.56 84 SER A N 1
ATOM 662 C CA . SER A 1 84 ? 12.591 3.566 -8.478 1.00 79.56 84 SER A CA 1
ATOM 663 C C . SER A 1 84 ? 13.892 3.452 -7.686 1.00 79.56 84 SER A C 1
ATOM 665 O O . SER A 1 84 ? 14.842 2.848 -8.179 1.00 79.56 84 SER A O 1
ATOM 667 N N . LYS A 1 85 ? 13.947 4.020 -6.476 1.00 81.38 85 LYS A N 1
ATOM 668 C CA . LYS A 1 85 ? 15.110 3.915 -5.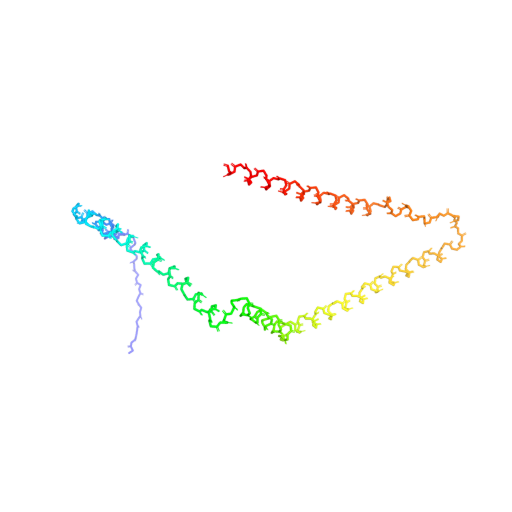588 1.00 81.38 85 LYS A CA 1
ATOM 669 C C . LYS A 1 85 ? 15.289 2.491 -5.081 1.00 81.38 85 LYS A C 1
ATOM 671 O O . LYS A 1 85 ? 16.350 1.930 -5.287 1.00 81.38 85 LYS A O 1
ATOM 676 N N . SER A 1 86 ? 14.247 1.865 -4.538 1.00 83.38 86 SER A N 1
ATOM 677 C CA . SER A 1 86 ? 14.305 0.478 -4.065 1.00 83.38 86 SER A CA 1
ATOM 678 C C . SER A 1 86 ? 14.644 -0.509 -5.185 1.00 83.38 86 SER A C 1
ATOM 680 O O . SER A 1 86 ? 15.415 -1.436 -4.966 1.00 83.38 86 SER A O 1
ATOM 682 N N . TRP A 1 87 ? 14.133 -0.307 -6.402 1.00 80.19 87 TRP A N 1
ATOM 683 C CA . TRP A 1 87 ? 14.503 -1.114 -7.567 1.00 80.19 87 TRP A CA 1
ATOM 684 C C . TRP A 1 87 ? 15.973 -0.922 -7.953 1.00 80.19 87 TRP A C 1
ATOM 686 O O . TRP A 1 87 ? 16.685 -1.894 -8.210 1.00 80.19 87 TRP A O 1
ATOM 696 N N . HIS A 1 88 ? 16.447 0.325 -7.954 1.00 80.81 88 HIS A N 1
ATOM 697 C CA . HIS A 1 88 ? 17.849 0.635 -8.206 1.00 80.81 88 HIS A CA 1
ATOM 698 C C . HIS A 1 88 ? 18.768 0.058 -7.120 1.00 80.81 88 HIS A C 1
ATOM 700 O O . HIS A 1 88 ? 19.803 -0.523 -7.439 1.00 80.81 88 HIS A O 1
ATOM 706 N N . ASP A 1 89 ? 18.371 0.140 -5.855 1.00 78.69 89 ASP A N 1
ATOM 707 C CA . ASP A 1 89 ? 19.090 -0.426 -4.714 1.00 78.69 89 ASP A CA 1
ATOM 708 C C . ASP A 1 89 ? 19.146 -1.951 -4.802 1.00 78.69 89 ASP A C 1
ATOM 710 O O . ASP A 1 89 ? 20.190 -2.543 -4.553 1.00 78.69 89 ASP A O 1
ATOM 714 N N . VAL A 1 90 ? 18.071 -2.608 -5.242 1.00 72.19 90 VAL A N 1
ATOM 715 C CA . VAL A 1 90 ? 18.078 -4.054 -5.506 1.00 72.19 90 VAL A CA 1
ATOM 716 C C . VAL A 1 90 ? 19.019 -4.394 -6.660 1.00 72.19 90 VAL A C 1
ATOM 718 O O . VAL A 1 90 ? 19.830 -5.302 -6.518 1.00 72.19 90 VAL A O 1
ATOM 721 N N . GLN A 1 91 ? 18.982 -3.655 -7.771 1.00 68.31 91 GLN A N 1
ATOM 722 C CA . GLN A 1 91 ? 19.869 -3.890 -8.917 1.00 68.31 91 GLN A CA 1
ATOM 723 C C . GLN A 1 91 ? 21.350 -3.651 -8.576 1.00 68.31 91 GLN A C 1
ATOM 725 O O . GLN A 1 91 ? 22.241 -4.333 -9.091 1.00 68.31 91 GLN A O 1
ATOM 730 N N . THR A 1 92 ? 21.634 -2.661 -7.735 1.00 65.94 92 THR A N 1
ATOM 731 C CA . THR A 1 92 ? 23.001 -2.279 -7.363 1.00 65.94 92 THR A CA 1
ATOM 732 C C . THR A 1 92 ? 23.513 -3.021 -6.133 1.00 65.94 92 THR A C 1
ATOM 734 O O . THR A 1 92 ? 24.734 -3.068 -5.931 1.00 65.94 92 THR A O 1
ATOM 737 N N . SER A 1 93 ? 22.614 -3.654 -5.372 1.00 68.50 93 SER A N 1
ATOM 738 C CA . SER A 1 93 ? 22.924 -4.437 -4.182 1.00 68.50 93 SER A CA 1
ATOM 739 C C . SER A 1 93 ? 23.936 -5.531 -4.487 1.00 68.50 93 SER A C 1
ATOM 741 O O . SER A 1 93 ? 23.854 -6.272 -5.471 1.00 68.50 93 SER A O 1
ATOM 743 N N . THR A 1 94 ? 24.893 -5.661 -3.575 1.00 60.66 94 THR A N 1
ATOM 744 C CA . THR A 1 94 ? 25.922 -6.699 -3.587 1.00 60.66 94 THR A CA 1
ATOM 745 C C . THR A 1 94 ? 25.323 -8.101 -3.542 1.00 60.66 94 THR A C 1
ATOM 747 O O . THR A 1 94 ? 25.939 -9.017 -4.074 1.00 60.66 94 THR A O 1
ATOM 750 N N . ALA A 1 95 ? 24.121 -8.278 -2.982 1.00 61.81 95 ALA A N 1
ATOM 751 C CA . ALA A 1 95 ? 23.401 -9.548 -3.023 1.00 61.81 95 ALA A CA 1
ATOM 752 C C . ALA A 1 95 ? 22.914 -9.874 -4.443 1.00 61.81 95 ALA A C 1
ATOM 754 O O . ALA A 1 95 ? 23.178 -10.969 -4.927 1.00 61.81 95 ALA A O 1
ATOM 755 N N . TYR A 1 96 ? 22.305 -8.919 -5.158 1.00 54.31 96 TYR A N 1
ATOM 756 C CA . TYR A 1 96 ? 21.901 -9.122 -6.554 1.00 54.31 96 TYR A CA 1
ATOM 757 C C . TYR A 1 96 ? 23.110 -9.296 -7.470 1.00 54.31 96 TYR A C 1
ATOM 759 O O . TYR A 1 96 ? 23.092 -10.182 -8.314 1.00 54.31 96 TYR A O 1
ATOM 767 N N . LYS A 1 97 ? 24.194 -8.536 -7.274 1.00 61.75 97 LYS A N 1
ATOM 768 C CA . LYS A 1 97 ? 25.445 -8.726 -8.029 1.00 61.75 97 LYS A CA 1
ATOM 769 C C . LYS A 1 97 ? 26.077 -10.090 -7.762 1.00 61.75 97 LYS A C 1
ATOM 771 O O . LYS A 1 97 ? 26.372 -10.792 -8.717 1.00 61.75 97 LYS A O 1
ATOM 776 N N . LYS A 1 98 ? 26.190 -10.524 -6.501 1.00 63.34 98 LYS A N 1
ATOM 777 C CA . LYS A 1 98 ? 26.701 -11.864 -6.158 1.00 63.34 98 LYS A CA 1
ATOM 778 C C . LYS A 1 98 ? 25.800 -12.979 -6.685 1.00 63.34 98 LYS A C 1
ATOM 780 O O . LYS A 1 98 ? 26.312 -13.989 -7.159 1.00 63.34 98 LYS A O 1
ATOM 785 N N . THR A 1 99 ? 24.477 -12.815 -6.651 1.00 62.22 99 THR A N 1
ATOM 786 C CA . THR A 1 99 ? 23.528 -13.782 -7.224 1.00 62.22 99 THR A CA 1
ATOM 787 C C . THR A 1 99 ? 23.550 -13.760 -8.749 1.00 62.22 99 THR A C 1
ATOM 789 O O . THR A 1 99 ? 23.478 -14.821 -9.352 1.00 62.22 99 THR A O 1
ATOM 792 N N . HIS A 1 100 ? 23.712 -12.602 -9.388 1.00 58.50 100 HIS A N 1
ATOM 793 C CA . HIS A 1 100 ? 23.859 -12.474 -10.837 1.00 58.50 100 HIS A CA 1
ATOM 794 C C . HIS A 1 100 ? 25.186 -13.070 -11.316 1.00 58.50 100 HIS A C 1
ATOM 796 O O . HIS A 1 100 ? 25.199 -13.818 -12.286 1.00 58.50 100 HIS A O 1
ATOM 802 N N . GLU A 1 101 ? 26.285 -12.831 -10.603 1.00 63.91 101 GLU A N 1
ATOM 803 C CA . GLU A 1 101 ? 27.586 -13.459 -10.849 1.00 63.91 101 GLU A CA 1
ATOM 804 C C . GLU A 1 101 ? 27.524 -14.971 -10.609 1.00 63.91 101 GLU A C 1
ATOM 806 O O . GLU A 1 101 ? 27.998 -15.737 -11.442 1.00 63.91 101 GLU A O 1
ATOM 811 N N . THR A 1 102 ? 26.870 -15.435 -9.537 1.00 64.56 102 THR A N 1
ATOM 812 C CA . THR A 1 102 ? 26.715 -16.873 -9.245 1.00 64.56 102 THR A CA 1
ATOM 813 C C . THR A 1 102 ? 25.797 -17.563 -10.251 1.00 64.56 102 THR A C 1
ATOM 815 O O . THR A 1 102 ? 26.117 -18.656 -10.712 1.00 64.56 102 THR A O 1
ATOM 818 N N . LEU A 1 103 ? 24.686 -16.935 -10.642 1.00 72.50 103 LEU A N 1
ATOM 819 C CA . LEU A 1 103 ? 23.759 -17.443 -11.654 1.00 72.50 103 LEU A CA 1
ATOM 820 C C . LEU A 1 103 ? 24.392 -17.422 -13.045 1.00 72.50 103 LEU A C 1
ATOM 822 O O . LEU A 1 103 ? 24.217 -18.374 -13.794 1.00 72.50 103 LEU A O 1
ATOM 826 N N . SER A 1 104 ? 25.151 -16.382 -13.387 1.00 73.06 104 SER A N 1
ATOM 827 C CA . SER A 1 104 ? 25.898 -16.302 -14.644 1.00 73.06 104 SER A CA 1
ATOM 828 C C . SER A 1 104 ? 27.013 -17.346 -14.679 1.00 73.06 104 SER A C 1
ATOM 830 O O . SER A 1 104 ? 27.120 -18.089 -15.650 1.00 73.06 104 SER A O 1
ATOM 832 N N . HIS A 1 105 ? 27.776 -17.521 -13.596 1.00 67.69 105 HIS A N 1
ATOM 833 C CA . HIS A 1 105 ? 28.786 -18.577 -13.496 1.00 67.69 105 HIS A CA 1
ATOM 834 C C . HIS A 1 105 ? 28.178 -19.981 -13.521 1.00 67.69 105 HIS A C 1
ATOM 836 O O . HIS A 1 105 ? 28.712 -20.868 -14.189 1.00 67.69 105 HIS A O 1
ATOM 842 N N . ALA A 1 106 ? 27.061 -20.206 -12.831 1.00 68.50 106 ALA A N 1
ATOM 843 C CA . ALA A 1 106 ? 26.328 -21.465 -12.891 1.00 68.50 106 ALA A CA 1
ATOM 844 C C . ALA A 1 106 ? 25.724 -21.689 -14.286 1.00 68.50 106 ALA A C 1
ATOM 846 O O . ALA A 1 106 ? 25.798 -22.796 -14.806 1.00 68.50 106 ALA A O 1
ATOM 847 N N . GLY A 1 107 ? 25.206 -20.642 -14.928 1.00 71.88 107 GLY A N 1
ATOM 848 C CA . GLY A 1 107 ? 24.663 -20.658 -16.283 1.00 71.88 107 GLY A CA 1
ATOM 849 C C . GLY A 1 107 ? 25.730 -20.925 -17.340 1.00 71.88 107 GLY A C 1
ATOM 850 O O . GLY A 1 107 ? 25.499 -21.717 -18.246 1.00 71.88 107 GLY A O 1
ATOM 851 N N . GLN A 1 108 ? 26.930 -20.365 -17.196 1.00 76.88 108 GLN A N 1
ATOM 852 C CA . GLN A 1 108 ? 28.086 -20.671 -18.039 1.00 76.88 108 GLN A CA 1
ATOM 853 C C . GLN A 1 108 ? 28.554 -22.113 -17.837 1.00 76.88 108 GLN A C 1
ATOM 855 O O . GLN A 1 108 ? 28.793 -22.814 -18.816 1.00 76.88 108 GLN A O 1
ATOM 860 N N . LYS A 1 109 ? 28.624 -22.596 -16.589 1.00 73.44 109 LYS A N 1
ATOM 861 C CA . LYS A 1 109 ? 28.977 -23.994 -16.286 1.00 73.44 109 LYS A CA 1
ATOM 862 C C . LYS A 1 109 ? 27.927 -24.979 -16.800 1.00 73.44 109 LYS A C 1
ATOM 864 O O . LYS A 1 109 ? 28.288 -26.013 -17.353 1.00 73.44 109 LYS A O 1
ATOM 869 N N . ALA A 1 110 ? 26.646 -24.643 -16.684 1.00 71.44 110 ALA A N 1
ATOM 870 C CA . ALA A 1 110 ? 25.552 -25.417 -17.252 1.00 71.44 110 ALA A CA 1
ATOM 871 C C . ALA A 1 110 ? 25.604 -25.391 -18.783 1.00 71.44 110 ALA A C 1
ATOM 873 O O . ALA A 1 110 ? 25.537 -26.444 -19.399 1.00 71.44 110 ALA A O 1
ATOM 874 N N . THR A 1 111 ? 25.808 -24.227 -19.406 1.00 69.12 111 THR A N 1
ATOM 875 C CA . THR A 1 111 ? 25.954 -24.087 -20.868 1.00 69.12 111 THR A CA 1
ATOM 876 C C . THR A 1 111 ? 27.152 -24.882 -21.386 1.00 69.12 111 THR A C 1
ATOM 878 O O . THR A 1 111 ? 27.042 -25.569 -22.398 1.00 69.12 111 THR A O 1
ATOM 881 N N . ALA A 1 112 ? 28.278 -24.865 -20.669 1.00 72.69 112 ALA A N 1
ATOM 882 C CA . ALA A 1 112 ? 29.444 -25.685 -20.977 1.00 72.69 112 ALA A CA 1
ATOM 883 C C . ALA A 1 112 ? 29.142 -27.186 -20.829 1.00 72.69 112 ALA A C 1
ATOM 885 O O . ALA A 1 112 ? 29.508 -27.972 -21.699 1.00 72.69 112 ALA A O 1
ATOM 886 N N . ALA A 1 113 ? 28.413 -27.592 -19.786 1.00 69.25 113 ALA A N 1
ATOM 887 C CA . ALA A 1 113 ? 27.966 -28.973 -19.625 1.00 69.25 113 ALA A CA 1
ATOM 888 C C . ALA A 1 113 ? 26.987 -29.399 -20.738 1.00 69.25 113 ALA A C 1
ATOM 890 O O . ALA A 1 113 ? 27.155 -30.473 -21.312 1.00 69.25 113 ALA A O 1
ATOM 891 N N . PHE A 1 114 ? 26.026 -28.548 -21.113 1.00 69.06 114 PHE A N 1
ATOM 892 C CA . PHE A 1 114 ? 25.116 -28.776 -22.240 1.00 69.06 114 PHE A CA 1
ATOM 893 C C . PHE A 1 114 ? 25.873 -28.886 -23.568 1.00 69.06 114 PHE A C 1
ATOM 895 O O . PHE A 1 114 ? 25.585 -29.784 -24.356 1.00 69.06 114 PHE A O 1
ATOM 902 N N . SER A 1 115 ? 26.877 -28.038 -23.801 1.00 72.19 115 SER A N 1
ATOM 903 C CA . SER A 1 115 ? 27.751 -28.120 -24.978 1.00 72.19 115 SER A CA 1
ATOM 904 C C . SER A 1 115 ? 28.570 -29.417 -24.996 1.00 72.19 115 SER A C 1
ATOM 906 O O . SER A 1 115 ? 28.651 -30.088 -26.027 1.00 72.19 115 SER A O 1
ATOM 908 N N . ASN A 1 116 ? 29.107 -29.846 -23.850 1.00 74.38 116 ASN A N 1
ATOM 909 C CA . ASN A 1 116 ? 29.841 -31.108 -23.732 1.00 74.38 116 ASN A CA 1
ATOM 910 C C . ASN A 1 116 ? 28.941 -32.325 -23.972 1.00 74.38 116 ASN A C 1
ATOM 912 O O . ASN A 1 116 ? 29.346 -33.251 -24.674 1.00 74.38 116 ASN A O 1
ATOM 916 N N . VAL A 1 117 ? 27.712 -32.318 -23.452 1.00 68.81 117 VAL A N 1
ATOM 917 C CA . VAL A 1 117 ? 26.717 -33.365 -23.728 1.00 68.81 117 VAL A CA 1
ATOM 918 C C . VAL A 1 117 ? 26.313 -33.343 -25.207 1.00 68.81 117 VAL A C 1
ATOM 920 O O . VAL A 1 117 ? 26.285 -34.3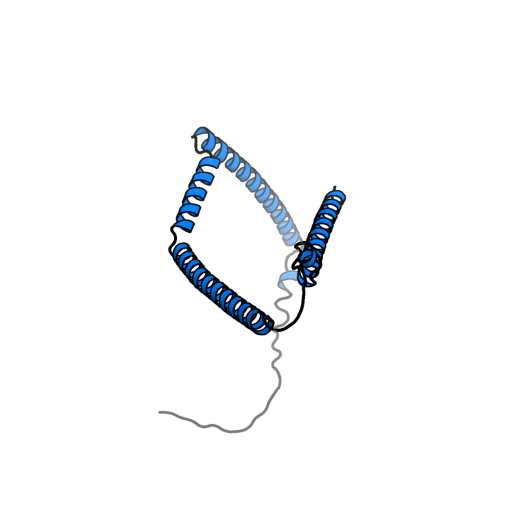96 -25.842 1.00 68.81 117 VAL A O 1
ATOM 923 N N . GLY A 1 118 ? 26.103 -32.165 -25.802 1.00 72.44 118 GLY A N 1
ATOM 924 C CA . GLY A 1 118 ? 25.822 -32.008 -27.234 1.00 72.44 118 GLY A CA 1
ATOM 925 C C . GLY A 1 118 ? 26.962 -32.500 -28.131 1.00 72.44 118 GLY A C 1
ATOM 926 O O . GLY A 1 118 ? 26.719 -33.160 -29.143 1.00 72.44 118 GLY A O 1
ATOM 927 N N . THR A 1 119 ? 28.210 -32.268 -27.728 1.00 74.56 119 THR A N 1
ATOM 928 C CA . THR A 1 119 ? 29.408 -32.739 -28.436 1.00 74.56 119 THR A CA 1
ATOM 929 C C . THR A 1 119 ? 29.596 -34.246 -28.270 1.00 74.56 119 THR A C 1
ATOM 931 O O . THR A 1 119 ? 29.889 -34.930 -29.246 1.00 74.56 119 THR A O 1
ATOM 934 N N . ALA A 1 120 ? 29.365 -34.802 -27.077 1.00 73.94 120 ALA A N 1
ATOM 935 C CA . ALA A 1 120 ? 29.429 -36.245 -26.833 1.00 73.94 120 ALA A CA 1
ATOM 936 C C . ALA A 1 120 ? 28.345 -37.011 -27.611 1.00 73.94 120 ALA A C 1
ATOM 938 O O . ALA A 1 120 ? 28.628 -38.055 -28.200 1.00 73.94 120 ALA A O 1
ATOM 939 N N . ILE A 1 121 ? 27.127 -36.463 -27.687 1.00 72.50 121 ILE A N 1
ATOM 940 C CA . ILE A 1 121 ? 26.038 -37.009 -28.506 1.00 72.50 121 ILE A CA 1
ATOM 941 C C . ILE A 1 121 ? 26.370 -36.884 -29.995 1.00 72.50 121 ILE A C 1
ATOM 943 O O . ILE A 1 121 ? 26.224 -37.862 -30.723 1.00 72.50 121 ILE A O 1
ATOM 947 N N . SER A 1 122 ? 26.868 -35.730 -30.450 1.00 71.12 122 SER A N 1
ATOM 948 C CA . SER A 1 122 ? 27.273 -35.529 -31.851 1.00 71.12 122 SER A CA 1
ATOM 949 C C . SER A 1 122 ? 28.411 -36.463 -32.252 1.00 71.12 122 SER A C 1
ATOM 951 O O . SER A 1 122 ? 28.402 -37.008 -33.352 1.00 71.12 122 SER A O 1
ATOM 953 N N . LYS A 1 123 ? 29.355 -36.716 -31.342 1.00 74.81 123 LYS A N 1
ATOM 954 C CA . LYS A 1 123 ? 30.438 -37.683 -31.527 1.00 74.81 123 LYS A CA 1
ATOM 955 C C . LYS A 1 123 ? 29.901 -39.113 -31.595 1.00 74.81 123 LYS A C 1
ATOM 957 O O . LYS A 1 123 ? 30.282 -39.845 -32.498 1.00 74.81 123 LYS A O 1
ATOM 962 N N . LYS A 1 124 ? 28.966 -39.492 -30.715 1.00 71.75 124 LYS A N 1
ATOM 963 C CA . LYS A 1 124 ? 28.316 -40.815 -30.739 1.00 71.75 124 LYS A CA 1
ATOM 964 C C . LYS A 1 124 ? 27.457 -41.019 -31.993 1.00 71.75 124 LYS A C 1
ATOM 966 O O . LYS A 1 124 ? 27.461 -42.102 -32.566 1.00 71.75 124 LYS A O 1
ATOM 971 N N . PHE A 1 125 ? 26.754 -39.985 -32.450 1.00 68.75 125 PHE A N 1
ATOM 972 C CA . PHE A 1 125 ? 25.986 -40.012 -33.696 1.00 68.75 125 PHE A CA 1
ATOM 973 C C . PHE A 1 125 ? 26.903 -40.065 -34.922 1.00 68.75 125 PHE A C 1
ATOM 975 O O . PHE A 1 125 ? 26.657 -40.847 -35.835 1.00 68.75 125 PHE A O 1
ATOM 982 N N . GLY A 1 126 ? 27.986 -39.285 -34.927 1.00 70.19 126 GLY A N 1
ATOM 983 C CA . GLY A 1 126 ? 29.019 -39.327 -35.960 1.00 70.19 126 GLY A CA 1
ATOM 984 C C . GLY A 1 126 ? 29.694 -40.696 -36.060 1.00 70.19 126 GLY A C 1
ATOM 985 O O . GLY A 1 126 ? 29.880 -41.192 -37.165 1.00 70.19 126 GLY A O 1
ATOM 986 N N . ASP A 1 127 ? 29.974 -41.343 -34.929 1.00 65.56 127 ASP A N 1
ATOM 987 C CA . ASP A 1 127 ? 30.568 -42.683 -34.875 1.00 65.56 127 ASP A CA 1
ATOM 988 C C . ASP A 1 127 ? 29.606 -43.772 -35.386 1.00 65.56 127 ASP A C 1
ATOM 990 O O . ASP A 1 127 ? 29.986 -44.609 -36.203 1.00 65.56 127 ASP A O 1
ATOM 994 N N . MET A 1 128 ? 28.318 -43.696 -35.028 1.00 61.00 128 MET A N 1
ATOM 995 C CA . MET A 1 128 ? 27.273 -44.569 -35.589 1.00 61.00 128 MET A CA 1
ATOM 996 C C . MET A 1 128 ? 27.080 -44.356 -37.099 1.00 61.00 128 MET A C 1
ATOM 998 O O . MET A 1 128 ? 26.834 -45.307 -37.838 1.00 61.00 128 MET A O 1
ATOM 1002 N N . ARG A 1 129 ? 27.217 -43.113 -37.574 1.00 58.09 129 ARG A N 1
ATOM 1003 C CA . ARG A 1 129 ? 27.140 -42.770 -39.000 1.00 58.09 129 ARG A CA 1
ATOM 1004 C C . ARG A 1 129 ? 28.392 -43.216 -39.766 1.00 58.09 129 ARG A C 1
ATOM 1006 O O . ARG A 1 129 ? 28.273 -43.622 -40.916 1.00 58.09 129 ARG A O 1
ATOM 1013 N N . SER A 1 130 ? 29.558 -43.210 -39.117 1.00 56.09 130 SER A N 1
ATOM 1014 C CA . SER A 1 130 ? 30.810 -43.785 -39.632 1.00 56.09 130 SER A CA 1
ATOM 1015 C C . SER A 1 130 ? 30.722 -45.314 -39.737 1.00 56.09 130 SER A C 1
ATOM 1017 O O . SER A 1 130 ? 31.049 -45.887 -40.773 1.00 56.09 130 SER A O 1
ATOM 1019 N N . HIS A 1 131 ? 30.135 -45.973 -38.730 1.00 52.56 131 HIS A N 1
ATOM 1020 C CA . HIS A 1 131 ? 29.817 -47.409 -38.752 1.00 52.56 131 HIS A CA 1
ATOM 1021 C C . HIS A 1 131 ? 28.724 -47.789 -39.777 1.00 52.56 131 HIS A C 1
ATOM 1023 O O . HIS A 1 131 ? 28.543 -48.966 -40.076 1.00 52.56 131 HIS A O 1
ATOM 1029 N N . SER A 1 132 ? 28.015 -46.808 -40.348 1.00 47.53 132 SER A N 1
ATOM 1030 C CA . SER A 1 132 ? 26.955 -46.993 -41.351 1.00 47.53 132 SER A CA 1
ATOM 1031 C C . SER A 1 132 ? 27.436 -46.837 -42.801 1.00 47.53 132 SER A C 1
ATOM 1033 O O . SER A 1 132 ? 26.624 -46.975 -43.717 1.00 47.53 132 SER A O 1
ATOM 1035 N N . ILE A 1 133 ? 28.726 -46.586 -43.055 1.00 53.28 133 ILE A N 1
ATOM 1036 C CA . ILE A 1 133 ? 29.242 -46.427 -44.431 1.00 53.28 133 ILE A CA 1
ATOM 1037 C C . ILE A 1 133 ? 29.177 -47.749 -45.238 1.00 53.28 133 ILE A C 1
ATOM 1039 O O . ILE A 1 133 ? 29.306 -47.730 -46.458 1.00 53.28 133 ILE A O 1
ATOM 1043 N N . GLY A 1 134 ? 28.891 -48.890 -44.597 1.00 53.94 134 GLY A N 1
ATOM 1044 C CA . GLY A 1 134 ? 28.779 -50.189 -45.271 1.00 53.94 134 GLY A CA 1
ATOM 1045 C C . GLY A 1 134 ? 27.372 -50.663 -45.655 1.00 53.94 134 GLY A C 1
ATOM 1046 O O . GLY A 1 134 ? 27.245 -51.339 -46.670 1.00 53.94 134 GLY A O 1
ATOM 1047 N N . TYR A 1 135 ? 26.311 -50.361 -44.892 1.00 49.78 135 TYR A N 1
ATOM 1048 C CA . TYR A 1 135 ? 24.999 -50.988 -45.125 1.00 49.78 135 TYR A CA 1
ATOM 1049 C C . TYR A 1 135 ? 23.804 -50.108 -44.718 1.00 49.78 135 TYR A C 1
ATOM 1051 O O . TYR A 1 135 ? 23.735 -49.593 -43.608 1.00 49.78 135 TYR A O 1
ATOM 1059 N N . SER A 1 136 ? 22.812 -50.071 -45.616 1.00 42.75 136 SER A N 1
ATOM 1060 C CA . SER A 1 136 ? 21.411 -49.655 -45.429 1.00 42.75 136 SER A CA 1
ATOM 1061 C C . SER A 1 136 ? 21.022 -48.191 -45.710 1.00 42.75 136 SER A C 1
ATOM 1063 O O . SER A 1 136 ? 20.892 -47.337 -44.841 1.00 42.75 136 SER A O 1
ATOM 1065 N N . ILE A 1 137 ? 20.800 -47.925 -47.000 1.00 52.66 137 ILE A N 1
ATOM 1066 C CA . ILE A 1 137 ? 19.487 -47.563 -47.568 1.00 52.66 137 ILE A CA 1
ATOM 1067 C C . ILE A 1 137 ? 18.598 -46.630 -46.713 1.00 52.66 137 ILE A C 1
ATOM 1069 O O . ILE A 1 137 ? 17.960 -47.041 -45.753 1.00 52.66 137 ILE A O 1
ATOM 1073 N N . ARG A 1 138 ? 18.484 -45.380 -47.195 1.00 52.81 138 ARG A N 1
ATOM 1074 C CA . ARG A 1 138 ? 17.318 -44.472 -47.126 1.00 52.81 138 ARG A CA 1
ATOM 1075 C C . ARG A 1 138 ? 16.361 -44.672 -45.938 1.00 52.81 138 ARG A C 1
ATOM 1077 O O . ARG A 1 138 ? 15.356 -45.352 -46.083 1.00 52.81 138 ARG A O 1
ATOM 1084 N N . HIS A 1 139 ? 16.517 -43.879 -44.880 1.00 42.44 139 HIS A N 1
ATOM 1085 C CA . HIS A 1 139 ? 15.348 -43.407 -44.133 1.00 42.44 139 HIS A CA 1
ATOM 1086 C C . HIS A 1 139 ? 15.464 -41.912 -43.839 1.00 42.44 139 HIS A C 1
ATOM 1088 O O . HIS A 1 139 ? 16.340 -41.429 -43.128 1.00 42.44 139 HIS A O 1
ATOM 1094 N N . SER A 1 140 ? 14.568 -41.178 -44.487 1.00 43.59 140 SER A N 1
ATOM 1095 C CA . SER A 1 140 ? 14.328 -39.750 -44.361 1.00 43.59 140 SER A CA 1
ATOM 1096 C C . SER A 1 140 ? 14.062 -39.355 -42.912 1.00 43.59 140 SER A C 1
ATOM 1098 O O . SER A 1 140 ? 13.038 -39.732 -42.341 1.00 43.59 140 SER A O 1
ATOM 1100 N N . ILE A 1 141 ? 14.922 -38.507 -42.355 1.00 52.69 141 ILE A N 1
ATOM 1101 C CA . ILE A 1 141 ? 14.593 -37.690 -41.185 1.00 52.69 141 ILE A CA 1
ATOM 1102 C C . ILE A 1 141 ? 13.678 -36.565 -41.690 1.00 52.69 141 ILE A C 1
ATOM 1104 O O . ILE A 1 141 ? 14.106 -35.453 -41.980 1.00 52.69 141 ILE A O 1
ATOM 1108 N N . SER A 1 142 ? 12.418 -36.909 -41.943 1.00 52.97 142 SER A N 1
ATOM 1109 C CA . SER A 1 142 ? 11.394 -35.967 -42.387 1.00 52.97 142 SER A CA 1
ATOM 1110 C C . SER A 1 142 ? 10.892 -35.203 -41.159 1.00 52.97 142 SER A C 1
ATOM 1112 O O . SER A 1 142 ? 10.515 -35.830 -40.171 1.00 52.97 142 SER A O 1
ATOM 1114 N N . MET A 1 143 ? 10.873 -33.867 -41.196 1.00 53.50 143 MET A N 1
ATOM 1115 C CA . MET A 1 143 ? 10.393 -33.007 -40.096 1.00 53.50 143 MET A CA 1
ATOM 1116 C C . MET A 1 143 ? 9.046 -33.434 -39.445 1.00 53.50 143 MET A C 1
ATOM 1118 O O . MET A 1 143 ? 8.895 -33.248 -38.237 1.00 53.50 143 MET A O 1
ATOM 1122 N N . PRO A 1 144 ? 8.079 -34.055 -40.153 1.00 60.50 144 PRO A N 1
ATOM 1123 C CA . PRO A 1 144 ? 6.887 -34.670 -39.557 1.00 60.50 144 PRO A CA 1
ATOM 1124 C C . PRO A 1 144 ? 7.138 -35.811 -38.554 1.00 60.50 144 PRO A C 1
ATOM 1126 O O . PRO A 1 144 ? 6.350 -35.979 -37.624 1.00 60.50 144 PRO A O 1
ATOM 1129 N N . ALA A 1 145 ? 8.223 -36.583 -38.683 1.00 58.62 145 ALA A N 1
ATOM 1130 C CA . ALA A 1 145 ? 8.516 -37.702 -37.780 1.00 58.62 145 ALA A CA 1
ATOM 1131 C C . ALA A 1 145 ? 8.808 -37.231 -36.344 1.00 58.62 145 ALA A C 1
ATOM 1133 O O . ALA A 1 145 ? 8.495 -37.931 -35.385 1.00 58.62 145 ALA A O 1
ATOM 1134 N N . MET A 1 146 ? 9.332 -36.011 -36.182 1.00 63.28 146 MET A N 1
ATOM 1135 C CA . MET A 1 146 ? 9.588 -35.427 -34.862 1.00 63.28 146 MET A CA 1
ATOM 1136 C C . MET A 1 146 ? 8.296 -35.108 -34.099 1.00 63.28 146 MET A C 1
ATOM 1138 O O . MET A 1 146 ? 8.261 -35.276 -32.880 1.00 63.28 146 MET A O 1
ATOM 1142 N N . ARG A 1 147 ? 7.220 -34.728 -34.806 1.00 65.81 147 ARG A N 1
ATOM 1143 C CA . ARG A 1 147 ? 5.897 -34.463 -34.202 1.00 65.81 147 ARG A CA 1
ATOM 1144 C C . ARG A 1 147 ? 5.204 -35.742 -33.732 1.00 65.81 147 ARG A C 1
ATOM 1146 O O . ARG A 1 147 ? 4.408 -35.703 -32.809 1.00 65.81 147 ARG A O 1
ATOM 1153 N N . ASN A 1 148 ? 5.546 -36.883 -34.328 1.00 65.62 148 ASN A N 1
ATOM 1154 C CA . ASN A 1 148 ? 5.083 -38.197 -33.884 1.00 65.62 148 ASN A CA 1
ATOM 1155 C C . ASN A 1 148 ? 6.034 -38.876 -32.890 1.00 65.62 148 ASN A C 1
ATOM 1157 O O . ASN A 1 148 ? 5.794 -40.026 -32.518 1.00 65.62 148 ASN A O 1
ATOM 1161 N N . SER A 1 149 ? 7.101 -38.199 -32.452 1.00 80.62 149 SER A N 1
ATOM 1162 C CA . SER A 1 149 ? 8.010 -38.782 -31.470 1.00 80.62 149 SER A CA 1
ATOM 1163 C C . SER A 1 149 ? 7.306 -38.959 -30.115 1.00 80.62 149 SER A C 1
ATOM 1165 O O . SER A 1 149 ? 6.539 -38.078 -29.711 1.00 80.62 149 SER A O 1
ATOM 1167 N N . PRO A 1 150 ? 7.579 -40.055 -29.380 1.00 76.06 150 PRO A N 1
ATOM 1168 C CA . PRO A 1 150 ? 7.025 -40.270 -28.042 1.00 76.06 150 PRO A CA 1
ATOM 1169 C C . PRO A 1 150 ? 7.267 -39.077 -27.108 1.00 76.06 150 PRO A C 1
ATOM 1171 O O . PRO A 1 150 ? 6.380 -38.668 -26.369 1.00 76.06 150 PRO A O 1
ATOM 1174 N N . THR A 1 151 ? 8.441 -38.450 -27.216 1.00 73.06 151 THR A N 1
ATOM 1175 C CA . THR A 1 151 ? 8.828 -37.285 -26.415 1.00 73.06 151 THR A CA 1
ATOM 1176 C C . THR A 1 151 ? 7.985 -36.045 -26.718 1.00 73.06 151 THR A C 1
ATOM 1178 O O . THR A 1 151 ? 7.582 -35.350 -25.788 1.00 73.06 151 THR A O 1
ATOM 1181 N N . PHE A 1 152 ? 7.700 -35.757 -27.995 1.00 81.50 152 PHE A N 1
ATOM 1182 C CA . PHE A 1 152 ? 6.865 -34.610 -28.368 1.00 81.50 152 PHE A CA 1
ATOM 1183 C C . PHE A 1 152 ? 5.409 -34.819 -27.941 1.00 81.50 152 PHE A C 1
ATOM 1185 O O . PHE A 1 152 ? 4.798 -33.891 -27.423 1.00 81.50 152 PHE A O 1
ATOM 1192 N N . LYS A 1 153 ? 4.889 -36.048 -28.059 1.00 81.06 153 LYS A N 1
ATOM 1193 C CA . LYS A 1 153 ? 3.531 -36.381 -27.604 1.00 81.06 153 LYS A CA 1
ATOM 1194 C C . LYS A 1 153 ? 3.368 -36.254 -26.090 1.00 81.06 153 LYS A C 1
ATOM 1196 O O . LYS A 1 153 ? 2.427 -35.612 -25.643 1.00 81.06 153 LYS A O 1
ATOM 1201 N N . SER A 1 154 ? 4.304 -36.781 -25.296 1.00 83.69 154 SER A N 1
ATOM 1202 C CA . SER A 1 154 ? 4.261 -36.605 -23.834 1.00 83.69 154 SER A CA 1
ATOM 1203 C C . SER A 1 154 ? 4.404 -35.140 -23.418 1.00 83.69 154 SER A C 1
ATOM 1205 O O . SER A 1 154 ? 3.871 -34.730 -22.390 1.00 83.69 154 SER A O 1
ATOM 1207 N N . PHE A 1 155 ? 5.131 -34.334 -24.192 1.00 85.69 155 PHE A N 1
ATOM 1208 C CA . PHE A 1 155 ? 5.201 -32.895 -23.958 1.00 85.69 155 PHE A CA 1
ATOM 1209 C C . PHE A 1 155 ? 3.864 -32.206 -24.261 1.00 85.69 155 PHE A C 1
ATOM 1211 O O . PHE A 1 155 ? 3.363 -31.463 -23.419 1.00 85.69 155 PHE A O 1
ATOM 1218 N N . GLU A 1 156 ? 3.274 -32.487 -25.423 1.00 85.81 156 GLU A N 1
ATOM 1219 C CA . GLU A 1 156 ? 1.973 -31.960 -25.843 1.00 85.81 156 GLU A CA 1
ATOM 1220 C C . GLU A 1 156 ? 0.874 -32.308 -24.829 1.00 85.81 156 GLU A C 1
ATOM 1222 O O . GLU A 1 156 ? 0.182 -31.410 -24.356 1.00 85.81 156 GLU A O 1
ATOM 1227 N N . GLU A 1 157 ? 0.807 -33.563 -24.383 1.00 85.00 157 GLU A N 1
ATOM 1228 C CA . GLU A 1 157 ? -0.166 -34.033 -23.391 1.00 85.00 157 GLU A CA 1
ATOM 1229 C C . GLU A 1 157 ? -0.029 -33.298 -22.048 1.00 85.00 157 GLU A C 1
ATOM 1231 O O . GLU A 1 157 ? -1.022 -32.872 -21.453 1.00 85.00 157 GLU A O 1
ATOM 1236 N N . ARG A 1 158 ? 1.203 -33.085 -21.563 1.00 88.06 158 ARG A N 1
ATOM 1237 C CA . ARG A 1 158 ? 1.433 -32.352 -20.305 1.00 88.06 158 ARG A CA 1
ATOM 1238 C C . ARG A 1 158 ? 1.020 -30.889 -20.421 1.00 88.06 158 ARG A C 1
ATOM 1240 O O . ARG A 1 158 ? 0.460 -30.333 -19.471 1.00 88.06 158 ARG A O 1
ATOM 1247 N N . VAL A 1 159 ? 1.284 -30.266 -21.567 1.00 88.81 159 VAL A N 1
ATOM 1248 C CA . VAL A 1 159 ? 0.883 -28.881 -21.837 1.00 88.81 159 VAL A CA 1
ATOM 1249 C C . VAL A 1 159 ? -0.637 -28.778 -21.937 1.00 88.81 159 VAL A C 1
ATOM 1251 O O . VAL A 1 159 ? -1.231 -27.936 -21.265 1.00 88.81 159 VAL A O 1
ATOM 1254 N N . GLU A 1 160 ? -1.279 -29.665 -22.690 1.00 84.81 160 GLU A N 1
ATOM 1255 C CA . GLU A 1 160 ? -2.732 -29.698 -22.853 1.00 84.81 160 GLU A CA 1
ATOM 1256 C C . GLU A 1 160 ? -3.449 -29.942 -21.516 1.00 84.81 160 GLU A C 1
ATOM 1258 O O . GLU A 1 160 ? -4.404 -29.237 -21.174 1.00 84.81 160 GLU A O 1
ATOM 1263 N N . THR A 1 161 ? -2.926 -30.857 -20.698 1.00 88.94 161 THR A N 1
ATOM 1264 C CA . THR A 1 161 ? -3.445 -31.136 -19.350 1.00 88.94 161 THR A CA 1
ATOM 1265 C C . THR A 1 161 ? -3.317 -29.917 -18.437 1.00 88.94 161 THR A C 1
ATOM 1267 O O . THR A 1 161 ? -4.248 -29.588 -17.694 1.00 88.94 161 THR A O 1
ATOM 1270 N N . THR A 1 162 ? -2.193 -29.198 -18.512 1.00 88.00 162 THR A N 1
ATOM 1271 C CA . THR A 1 162 ? -1.961 -27.989 -17.705 1.00 88.00 162 THR A CA 1
ATOM 1272 C C . THR A 1 162 ? -2.914 -26.870 -18.114 1.00 88.00 162 THR A C 1
ATOM 1274 O O . THR A 1 162 ? -3.569 -26.274 -17.258 1.00 88.00 162 THR A O 1
ATOM 1277 N N . VAL A 1 163 ? -3.051 -26.615 -19.418 1.00 88.75 163 VAL A N 1
ATOM 1278 C CA . VAL A 1 163 ? -3.962 -25.592 -19.959 1.00 88.75 163 VAL A CA 1
ATOM 1279 C C . VAL A 1 163 ? -5.411 -25.906 -19.596 1.00 88.75 163 VAL A C 1
ATOM 1281 O O . VAL A 1 163 ? -6.159 -25.014 -19.186 1.00 88.75 163 VAL A O 1
ATOM 1284 N N . THR A 1 164 ? -5.802 -27.176 -19.685 1.00 88.50 164 THR A N 1
ATOM 1285 C CA . THR A 1 164 ? -7.148 -27.628 -19.324 1.00 88.50 164 THR A CA 1
ATOM 1286 C C . THR A 1 164 ? -7.414 -27.440 -17.833 1.00 88.50 164 THR A C 1
ATOM 1288 O O . THR A 1 164 ? -8.433 -26.853 -17.468 1.00 88.50 164 THR A O 1
ATOM 1291 N N . SER A 1 165 ? -6.473 -27.838 -16.972 1.00 85.94 165 SER A N 1
ATOM 1292 C CA . SER A 1 165 ? -6.576 -27.657 -15.516 1.00 85.94 165 SER A CA 1
ATOM 1293 C C . SER A 1 165 ? -6.697 -26.180 -15.137 1.00 85.94 165 SER A C 1
ATOM 1295 O O . SER A 1 165 ? -7.533 -25.813 -14.312 1.00 85.94 165 SER A O 1
ATOM 1297 N N . LEU A 1 166 ? -5.930 -25.312 -15.802 1.00 90.38 166 LEU A N 1
ATOM 1298 C CA . LEU A 1 166 ? -5.968 -23.870 -15.582 1.00 90.38 166 LEU A CA 1
ATOM 1299 C C . LEU A 1 166 ? -7.313 -23.267 -16.009 1.00 90.38 166 LEU A C 1
ATOM 1301 O O . LEU A 1 166 ? -7.911 -22.473 -15.284 1.00 90.38 166 LEU A O 1
ATOM 1305 N N . LYS A 1 167 ? -7.833 -23.686 -17.167 1.00 91.19 167 LYS A N 1
ATOM 1306 C CA . LYS A 1 167 ? -9.141 -23.248 -17.667 1.00 91.19 167 LYS A CA 1
ATOM 1307 C C . LYS A 1 167 ? -10.279 -23.694 -16.747 1.00 91.19 167 LYS A C 1
ATOM 1309 O O . LYS A 1 167 ? -11.208 -22.921 -16.518 1.00 91.19 167 LYS A O 1
ATOM 1314 N N . VAL A 1 168 ? -10.204 -24.909 -16.201 1.00 89.00 168 VAL A N 1
ATOM 1315 C CA . VAL A 1 168 ? -11.164 -25.420 -15.210 1.00 89.00 168 VAL A CA 1
ATOM 1316 C C . VAL A 1 168 ? -11.074 -24.632 -13.904 1.00 89.00 168 VAL A C 1
ATOM 1318 O O . VAL A 1 168 ? -12.111 -24.239 -13.375 1.00 89.00 168 VAL A O 1
ATOM 1321 N N . PHE A 1 169 ? -9.865 -24.333 -13.425 1.00 89.25 169 PHE A N 1
ATOM 1322 C CA . PHE A 1 169 ? -9.645 -23.525 -12.225 1.00 89.25 169 PHE A CA 1
ATOM 1323 C C . PHE A 1 169 ? -10.240 -22.117 -12.361 1.00 89.25 169 PHE A C 1
ATOM 1325 O O . PHE A 1 169 ? -11.024 -21.694 -11.514 1.00 89.25 169 PHE A O 1
ATOM 1332 N N . PHE A 1 170 ? -9.951 -21.416 -13.462 1.00 89.25 170 PHE A N 1
ATOM 1333 C CA . PHE A 1 170 ? -10.505 -20.081 -13.705 1.00 89.25 170 PHE A CA 1
ATOM 1334 C C . PHE A 1 170 ? -12.021 -20.091 -13.879 1.00 89.25 170 PHE A C 1
ATOM 1336 O O . PHE A 1 170 ? -12.699 -19.176 -13.417 1.00 89.25 170 PHE A O 1
ATOM 1343 N N . ARG A 1 171 ? -12.567 -21.125 -14.526 1.00 85.00 171 ARG A N 1
ATOM 1344 C CA . ARG A 1 171 ? -14.015 -21.288 -14.658 1.00 85.00 171 ARG A CA 1
ATOM 1345 C C . ARG A 1 171 ? -14.670 -21.543 -13.297 1.00 85.00 171 ARG A C 1
ATOM 1347 O O . ARG A 1 171 ? -15.707 -20.955 -13.032 1.00 85.00 171 ARG A O 1
ATOM 1354 N N . ARG A 1 172 ? -14.072 -22.374 -12.435 1.00 84.19 172 ARG A N 1
ATOM 1355 C CA . ARG A 1 172 ? -14.579 -22.637 -11.078 1.00 84.19 172 ARG A CA 1
ATOM 1356 C C . ARG A 1 172 ? -14.547 -21.377 -10.214 1.00 84.19 172 ARG A C 1
ATOM 1358 O O . ARG A 1 172 ? -15.581 -21.039 -9.657 1.00 84.19 172 ARG A O 1
ATOM 1365 N N . ARG A 1 173 ? -13.430 -20.641 -10.210 1.00 80.31 173 ARG A N 1
ATOM 1366 C CA . ARG A 1 173 ? -13.316 -19.359 -9.496 1.00 80.31 173 ARG A CA 1
ATOM 1367 C C . ARG A 1 173 ? -14.394 -18.361 -9.946 1.00 80.31 173 ARG A C 1
ATOM 1369 O O . ARG A 1 173 ? -15.065 -17.777 -9.113 1.00 80.31 173 ARG A O 1
ATOM 1376 N N . ARG A 1 174 ? -14.629 -18.236 -11.259 1.00 77.56 174 ARG A N 1
ATOM 1377 C CA . ARG A 1 174 ? -15.695 -17.381 -11.822 1.00 77.56 174 ARG A CA 1
ATOM 1378 C C . ARG A 1 174 ? -17.113 -17.797 -11.403 1.00 77.56 174 ARG A C 1
ATOM 1380 O O . ARG A 1 174 ? -17.980 -16.938 -11.338 1.00 77.56 174 ARG A O 1
ATOM 1387 N N . TYR A 1 175 ? -17.374 -19.088 -11.182 1.00 76.44 175 TYR A N 1
ATOM 1388 C CA . TYR A 1 175 ? -18.676 -19.563 -10.691 1.00 76.44 175 TYR A CA 1
ATOM 1389 C C . TYR A 1 175 ? -18.838 -19.388 -9.178 1.00 76.44 175 TYR A C 1
ATOM 1391 O O . TYR A 1 175 ? -19.960 -19.197 -8.727 1.00 76.44 175 TYR A O 1
ATOM 1399 N N . GLU A 1 176 ? -17.750 -19.465 -8.409 1.00 75.19 176 GLU A N 1
ATOM 1400 C CA . GLU A 1 176 ? -17.757 -19.188 -6.967 1.00 75.19 176 GLU A CA 1
ATOM 1401 C C . GLU A 1 176 ? -18.004 -17.695 -6.705 1.00 75.19 176 GLU A C 1
ATOM 1403 O O . GLU A 1 176 ? -18.903 -17.367 -5.940 1.00 75.19 176 GLU A O 1
ATOM 1408 N N . GLU A 1 177 ? -17.332 -16.807 -7.446 1.00 71.69 177 GLU A N 1
ATOM 1409 C CA . GLU A 1 177 ? -17.551 -15.350 -7.379 1.00 71.69 177 GLU A CA 1
ATOM 1410 C C . GLU A 1 177 ? -18.989 -14.944 -7.769 1.00 71.69 177 GLU A C 1
ATOM 1412 O O . GLU A 1 177 ? -19.528 -13.998 -7.215 1.00 71.69 177 GLU A O 1
ATOM 1417 N N . ALA A 1 178 ? -19.643 -15.672 -8.684 1.00 71.19 178 ALA A N 1
ATOM 1418 C CA . ALA A 1 178 ? -21.014 -15.378 -9.128 1.00 71.19 178 ALA A CA 1
ATOM 1419 C C . ALA A 1 178 ? -22.120 -15.973 -8.231 1.00 71.19 178 ALA A C 1
ATOM 1421 O O . ALA A 1 178 ? -23.298 -15.794 -8.528 1.00 71.19 178 ALA A O 1
ATOM 1422 N N . LYS A 1 179 ? -21.764 -16.746 -7.196 1.00 64.44 179 LYS A N 1
ATOM 1423 C CA . LYS A 1 179 ? -22.715 -17.358 -6.249 1.00 64.44 179 LYS A CA 1
ATOM 1424 C C . LYS A 1 179 ? -22.741 -16.633 -4.894 1.00 64.44 179 LYS A C 1
ATOM 1426 O O . LYS A 1 179 ? -23.584 -16.954 -4.061 1.00 64.44 179 LYS A O 1
ATOM 1431 N N . GLU A 1 180 ? -21.812 -15.702 -4.678 1.00 58.94 180 GLU A N 1
ATOM 1432 C CA . GLU A 1 180 ? -21.730 -14.840 -3.491 1.00 58.94 180 GLU A CA 1
ATOM 1433 C C . GLU A 1 180 ? -22.366 -13.444 -3.699 1.00 58.94 180 GLU A C 1
ATOM 1435 O O . GLU A 1 180 ? -22.409 -12.666 -2.749 1.00 58.94 180 GLU A O 1
ATOM 1440 N N . GLU A 1 181 ? -22.902 -13.149 -4.895 1.00 51.16 181 GLU A N 1
ATOM 1441 C CA . GLU A 1 181 ? -23.826 -12.026 -5.178 1.00 51.16 181 GLU A CA 1
ATOM 1442 C C . GLU A 1 181 ? -25.291 -12.492 -5.183 1.00 51.16 181 GLU A C 1
ATOM 1444 O O . GLU A 1 181 ? -26.148 -11.729 -4.680 1.00 51.16 181 GLU A O 1
#

pLDDT: mean 70.89, std 17.36, range [37.97, 98.62]

Secondary structure (DSSP, 8-state):
------------------S-SSTTTTTTT-S-HHHHHHHHHHHHHHHHHHHHHHHHHHHHHHHHHHHHHHTT--HHHHHHHHHHHHHHHHHHSHHHHHHHHHHHHHHHHHHHHHHHHHHHHHHHHHHHHHTTSSS-------HHHHHTSHHHHHHHHHHHHHHHHHHHHHHHHHHHHTT--

Sequence (181 aa):
MEAQAQGLLETEPLQGRDEDTVASADFSSMLSEEEKEELKAELVQLEDEITTLRQVLSAKERHLVEIKQKLGMNLMNELKQNFSKSWHDVQTSTAYKKTHETLSHAGQKATAAFSNVGTAISKKFGDMRSHSIGYSIRHSISMPAMRNSPTFKSFEERVETTVTSLKVFFRRRRYEEAKEE

Radius of gyration: 39.54 Å; chains: 1; bounding box: 60×72×105 Å

InterPro domains:
  IPR007327 Tumour protein D52 [PF04201] (31-156)
  IPR007327 Tumour protein D52 [PTHR19307] (8-168)

Foldseek 3Di:
DDDDDDDDDDDDDDDDPPDDDPVVVVVVVPQDPVNVVVVVVVVVVVVVVVVVVVVVVVVVVVVVQVVCVVVVVPPVVVVVVVCVVVVVCCCPPPVNVVVVVVVVVVVVVVVVVVVVVVVVVVVVVVVVVVVPPPDDDDDDPDVVVVCVDPVVVVVVVVVVVVVVVVVVVVVVVVVVVVVVD